Protein AF-A0AAW2KNX6-F1 (afdb_monomer)

pLDDT: mean 82.6, std 8.26, range [53.38, 92.81]

Secondary structure (DSSP, 8-state):
-HHHHHHHHHHHHHHHHHHHHHHHHHHHHHHHHHHHHHHHHHTS---HHHHHHHHHHHHHHHHHHHHHHHHHHHHHSSSHHHHHHHHHHHHHHHHHHHTT-

Organism: Sesamum radiatum (NCBI:txid300843)

Mean predicted aligned error: 11.6 Å

Sequence (101 aa):
MQGFYVFALTLCSLLWLYAANEAFEKIASYGLQPNMILYLIREYNFTAASGTSTLFIWGAISNFMPIFGAFLSDSYFGRFLVIAVATLTTLMVRLSSLSHL

Structure (mmCIF, N/CA/C/O backbone):
data_AF-A0AAW2KNX6-F1
#
_entry.id   AF-A0AAW2KNX6-F1
#
loop_
_atom_site.group_PDB
_atom_site.id
_atom_site.type_symbol
_atom_site.label_atom_id
_atom_site.label_alt_id
_atom_site.label_comp_id
_atom_site.label_asym_id
_atom_site.label_entity_id
_atom_site.label_seq_id
_atom_site.pdbx_PDB_ins_code
_atom_site.Cartn_x
_atom_site.Cartn_y
_atom_site.Cartn_z
_atom_site.occupancy
_atom_site.B_iso_or_equiv
_atom_site.auth_seq_id
_atom_site.auth_comp_id
_atom_site.auth_asym_id
_atom_site.auth_atom_id
_atom_site.pdbx_PDB_model_num
ATOM 1 N N . MET A 1 1 ? 37.491 2.346 -13.880 1.00 60.81 1 MET A N 1
ATOM 2 C CA . MET A 1 1 ? 37.232 2.757 -12.481 1.00 60.81 1 MET A CA 1
ATOM 3 C C . MET A 1 1 ? 35.933 3.557 -12.322 1.00 60.81 1 MET A C 1
ATOM 5 O O . MET A 1 1 ? 35.157 3.197 -11.457 1.00 60.81 1 MET A O 1
ATOM 9 N N . GLN A 1 2 ? 35.631 4.578 -13.141 1.00 61.97 2 GLN A N 1
ATOM 10 C CA . GLN A 1 2 ? 34.426 5.427 -12.974 1.00 61.97 2 GLN A CA 1
ATOM 11 C C . GLN A 1 2 ? 33.069 4.715 -13.182 1.00 61.97 2 GLN A C 1
ATOM 13 O O . GLN A 1 2 ? 32.134 4.972 -12.433 1.00 61.97 2 GLN A O 1
ATOM 18 N N . GLY A 1 3 ? 32.956 3.781 -14.136 1.00 71.69 3 GLY A N 1
ATOM 19 C CA . GLY A 1 3 ? 31.686 3.085 -14.414 1.00 71.69 3 GLY A CA 1
ATOM 20 C C . GLY A 1 3 ? 31.159 2.218 -13.259 1.00 71.69 3 GLY A C 1
ATOM 21 O O . GLY A 1 3 ? 29.953 2.120 -13.066 1.00 71.69 3 GLY A O 1
ATOM 22 N N . PHE A 1 4 ? 32.053 1.654 -12.440 1.00 77.94 4 PHE A N 1
ATOM 23 C CA . PHE A 1 4 ? 31.670 0.852 -11.273 1.00 77.94 4 PHE A CA 1
ATOM 24 C C . PHE A 1 4 ? 31.037 1.712 -10.167 1.00 77.94 4 PHE A C 1
ATOM 26 O O . PHE A 1 4 ? 30.044 1.309 -9.571 1.00 77.94 4 PHE A O 1
ATOM 33 N N . TYR A 1 5 ? 31.543 2.932 -9.946 1.00 77.38 5 TYR A N 1
ATOM 34 C CA . TYR A 1 5 ? 30.963 3.865 -8.973 1.00 77.38 5 TYR A CA 1
ATOM 35 C C . TYR A 1 5 ? 29.588 4.389 -9.407 1.00 77.38 5 TYR A C 1
ATOM 37 O O . TYR A 1 5 ? 28.697 4.503 -8.571 1.00 77.38 5 TYR A O 1
ATOM 45 N N . VAL A 1 6 ? 29.383 4.658 -10.703 1.00 78.38 6 VAL A N 1
ATOM 46 C CA . VAL A 1 6 ? 28.077 5.095 -11.239 1.00 78.38 6 VAL A CA 1
ATOM 47 C C . VAL A 1 6 ? 27.023 3.987 -11.109 1.00 78.38 6 VAL A C 1
ATOM 49 O O . VAL A 1 6 ? 25.886 4.250 -10.715 1.00 78.38 6 VAL A O 1
ATOM 52 N N . PHE A 1 7 ? 27.402 2.733 -11.366 1.00 77.81 7 PHE 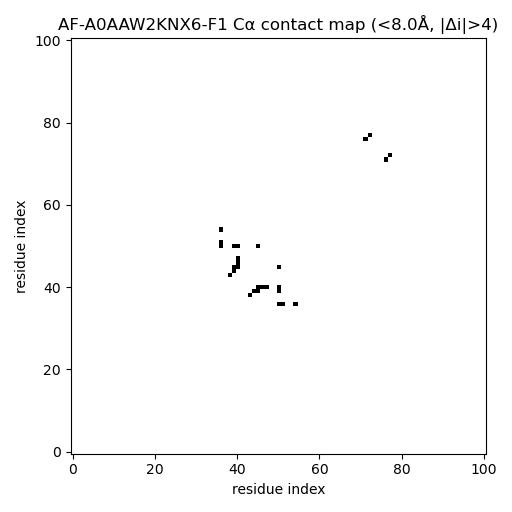A N 1
ATOM 53 C CA . PHE A 1 7 ? 26.526 1.578 -11.156 1.00 77.81 7 PHE A CA 1
ATOM 54 C C . PHE A 1 7 ? 26.222 1.338 -9.664 1.00 77.81 7 PHE A C 1
ATOM 56 O O . PHE A 1 7 ? 25.076 1.114 -9.286 1.00 77.81 7 PHE A O 1
ATOM 63 N N . ALA A 1 8 ? 27.220 1.471 -8.785 1.00 78.62 8 ALA A N 1
ATOM 64 C CA . ALA A 1 8 ? 27.019 1.336 -7.341 1.00 78.62 8 ALA A CA 1
ATOM 65 C C . ALA A 1 8 ? 26.112 2.439 -6.754 1.00 78.62 8 ALA A C 1
ATOM 67 O O . ALA A 1 8 ? 25.251 2.152 -5.923 1.00 78.62 8 ALA A O 1
ATOM 68 N N . LEU A 1 9 ? 26.256 3.691 -7.205 1.00 77.94 9 LEU A N 1
ATOM 69 C CA . LEU A 1 9 ? 25.411 4.815 -6.774 1.00 77.94 9 LEU A CA 1
ATOM 70 C C . LEU A 1 9 ? 23.953 4.662 -7.222 1.00 77.94 9 LEU A C 1
ATOM 72 O O . LEU A 1 9 ? 23.047 4.946 -6.442 1.00 77.94 9 LEU A O 1
ATOM 76 N N . THR A 1 10 ? 23.723 4.188 -8.449 1.00 80.19 10 THR A N 1
ATOM 77 C CA . THR A 1 10 ? 22.365 3.952 -8.972 1.00 80.19 10 THR A CA 1
ATOM 78 C C . THR A 1 10 ? 21.666 2.783 -8.280 1.00 80.19 10 THR A C 1
ATOM 80 O O . THR A 1 10 ? 20.471 2.860 -8.011 1.00 80.19 10 THR A O 1
ATOM 83 N N . LEU A 1 11 ? 22.390 1.727 -7.903 1.00 86.25 11 LEU A N 1
ATOM 84 C CA . LEU A 1 11 ? 21.820 0.653 -7.084 1.00 86.25 11 LEU A CA 1
ATOM 85 C C . LEU A 1 11 ? 21.507 1.109 -5.652 1.00 86.25 11 LEU A C 1
ATOM 87 O O . LEU A 1 11 ? 20.470 0.739 -5.106 1.00 86.25 11 LEU A O 1
ATOM 91 N N . CYS A 1 12 ? 22.370 1.933 -5.053 1.00 82.75 12 CYS A N 1
ATOM 92 C CA . CYS A 1 12 ? 22.157 2.472 -3.709 1.00 82.75 12 CYS A CA 1
ATOM 93 C C . CYS A 1 12 ? 20.908 3.371 -3.638 1.00 82.75 12 CYS A C 1
ATOM 95 O O . CYS A 1 12 ? 20.1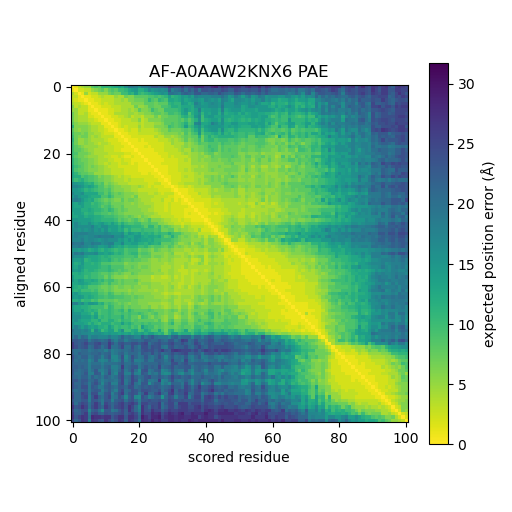10 3.244 -2.708 1.00 82.75 12 CYS A O 1
ATOM 97 N N . SER A 1 13 ? 20.683 4.226 -4.645 1.00 83.25 13 SER A N 1
ATOM 98 C CA . SER A 1 13 ? 19.477 5.064 -4.698 1.00 83.25 13 SER A CA 1
ATOM 99 C C . SER A 1 13 ? 18.198 4.241 -4.883 1.00 83.25 13 SER A C 1
ATOM 101 O O . SER A 1 13 ? 17.192 4.534 -4.239 1.00 83.25 13 SER A O 1
ATOM 103 N N . LEU A 1 14 ? 18.231 3.177 -5.690 1.00 87.06 14 LEU A N 1
ATOM 104 C CA . LEU A 1 14 ? 17.091 2.267 -5.852 1.00 87.06 14 LEU A CA 1
ATOM 105 C C . LEU A 1 14 ? 16.786 1.477 -4.573 1.00 87.06 14 LEU A C 1
ATOM 107 O O . LEU A 1 14 ? 15.620 1.343 -4.204 1.00 87.06 14 LEU A O 1
ATOM 111 N N . LEU A 1 15 ? 17.819 1.006 -3.869 1.00 88.44 15 LEU A N 1
ATOM 112 C CA . LEU A 1 15 ? 17.665 0.326 -2.580 1.00 88.44 15 LEU A CA 1
ATOM 113 C C . LEU A 1 15 ? 17.019 1.236 -1.532 1.00 88.44 15 LEU A C 1
ATOM 115 O O . LEU A 1 15 ? 16.127 0.795 -0.807 1.00 88.44 15 LEU A O 1
ATOM 119 N N . TRP A 1 16 ? 17.421 2.510 -1.481 1.00 89.06 16 TRP A N 1
ATOM 120 C CA . TRP A 1 16 ? 16.815 3.486 -0.576 1.00 89.06 16 TRP A CA 1
ATOM 121 C C . TRP A 1 16 ? 15.329 3.702 -0.877 1.00 89.06 16 TRP A C 1
ATOM 123 O O . TRP A 1 16 ? 14.506 3.695 0.037 1.00 89.06 16 TRP A O 1
ATOM 133 N N . LEU A 1 17 ? 14.973 3.855 -2.155 1.00 89.06 17 LEU A N 1
ATOM 134 C CA . LEU A 1 17 ? 13.580 4.039 -2.571 1.00 89.06 17 LEU A CA 1
ATOM 135 C C . LEU A 1 17 ? 12.718 2.817 -2.241 1.00 89.06 17 LEU A C 1
ATOM 137 O O . LEU A 1 17 ? 11.604 2.978 -1.745 1.00 89.06 17 LEU A O 1
ATOM 141 N N . TYR A 1 18 ? 13.242 1.611 -2.461 1.00 90.88 18 TYR A N 1
ATOM 142 C CA . TYR A 1 18 ? 12.545 0.372 -2.123 1.00 90.88 18 TYR A CA 1
ATOM 143 C C . TYR A 1 18 ? 12.284 0.265 -0.614 1.00 90.88 18 TYR A C 1
ATOM 145 O O . TYR A 1 18 ? 11.144 0.062 -0.195 1.00 90.88 18 TYR A O 1
ATOM 153 N N . ALA A 1 19 ? 13.317 0.481 0.206 1.00 90.94 19 ALA A N 1
ATOM 154 C CA . ALA A 1 19 ? 13.194 0.415 1.660 1.00 90.94 19 ALA A CA 1
ATOM 155 C C . ALA A 1 19 ? 12.244 1.491 2.212 1.00 90.94 19 ALA A C 1
ATOM 157 O O . ALA A 1 19 ? 11.448 1.214 3.110 1.00 90.94 19 ALA A O 1
ATOM 158 N N . ALA A 1 20 ? 12.289 2.709 1.660 1.00 92.44 20 ALA A N 1
ATOM 159 C CA . ALA A 1 20 ? 11.366 3.776 2.026 1.00 92.44 20 ALA A CA 1
ATOM 160 C C . ALA A 1 20 ? 9.916 3.405 1.680 1.00 92.44 20 ALA A C 1
ATOM 162 O O . ALA A 1 20 ? 9.037 3.561 2.525 1.00 92.44 20 ALA A O 1
ATOM 163 N N . ASN A 1 21 ? 9.666 2.869 0.481 1.00 92.81 21 ASN A N 1
ATOM 164 C CA . ASN A 1 21 ? 8.331 2.428 0.076 1.00 92.81 21 ASN A CA 1
ATOM 165 C C . ASN A 1 21 ? 7.782 1.341 1.011 1.00 92.81 21 ASN A C 1
ATOM 167 O O . ASN A 1 21 ? 6.666 1.467 1.513 1.00 92.81 21 ASN A O 1
ATOM 171 N N . GLU A 1 22 ? 8.586 0.317 1.304 1.00 92.44 22 GLU A N 1
ATOM 172 C CA . GLU A 1 22 ? 8.195 -0.767 2.210 1.00 92.44 22 GLU A CA 1
ATOM 173 C C . GLU A 1 22 ? 7.910 -0.251 3.634 1.00 92.44 22 GLU A C 1
ATOM 175 O O . GLU A 1 22 ? 6.968 -0.695 4.295 1.00 92.44 22 GLU A O 1
ATOM 180 N N . ALA A 1 23 ? 8.688 0.725 4.113 1.00 92.06 23 ALA A N 1
ATOM 181 C CA . ALA A 1 23 ? 8.444 1.364 5.402 1.00 92.06 23 ALA A CA 1
ATOM 182 C C . ALA A 1 23 ? 7.130 2.162 5.412 1.00 92.06 23 ALA A C 1
ATOM 184 O O . ALA A 1 23 ? 6.345 2.024 6.351 1.00 92.06 23 ALA A O 1
ATOM 185 N N . PHE A 1 24 ? 6.857 2.962 4.377 1.00 90.06 24 PHE A N 1
ATOM 186 C CA . PHE A 1 24 ? 5.620 3.744 4.276 1.00 90.06 24 PHE A CA 1
ATOM 187 C C . PHE A 1 24 ? 4.374 2.861 4.229 1.00 90.06 24 PHE A C 1
ATOM 189 O O . PHE A 1 24 ? 3.402 3.149 4.929 1.00 90.06 24 PHE A O 1
ATOM 196 N N . GLU A 1 25 ? 4.417 1.772 3.463 1.00 89.19 25 GLU A N 1
ATOM 197 C CA . GLU A 1 25 ? 3.317 0.809 3.379 1.00 89.19 25 GLU A CA 1
ATOM 198 C C . GLU A 1 25 ? 2.992 0.205 4.756 1.00 89.19 25 GLU A C 1
ATOM 200 O O . GLU A 1 25 ? 1.830 0.169 5.180 1.00 89.19 25 GLU A O 1
ATOM 205 N N . LYS A 1 26 ? 4.029 -0.191 5.506 1.00 88.88 26 LYS A N 1
ATOM 206 C CA . LYS A 1 26 ? 3.876 -0.729 6.865 1.00 88.88 26 LYS A CA 1
ATOM 207 C C . LYS A 1 26 ? 3.330 0.322 7.829 1.00 88.88 26 LYS A C 1
ATOM 209 O O . LYS A 1 26 ? 2.374 0.042 8.549 1.00 88.88 26 LYS A O 1
ATOM 214 N N . ILE A 1 27 ? 3.889 1.534 7.834 1.00 90.44 27 ILE A N 1
ATOM 215 C CA . ILE A 1 27 ? 3.463 2.619 8.736 1.00 90.44 27 ILE A CA 1
ATOM 216 C C . ILE A 1 27 ? 1.995 2.988 8.492 1.00 90.44 27 ILE A C 1
ATOM 218 O O . ILE A 1 27 ? 1.228 3.107 9.451 1.00 90.44 27 ILE A O 1
ATOM 222 N N . ALA A 1 28 ? 1.588 3.124 7.229 1.00 85.88 28 ALA A N 1
ATOM 223 C CA . ALA A 1 28 ? 0.204 3.419 6.874 1.00 85.88 28 ALA A CA 1
ATOM 224 C C . ALA A 1 28 ? -0.747 2.316 7.363 1.00 85.88 28 ALA A C 1
ATOM 226 O O . ALA A 1 28 ? -1.774 2.612 7.974 1.00 85.88 28 ALA A O 1
ATOM 227 N N . SER A 1 29 ? -0.373 1.049 7.172 1.00 84.62 29 SER A N 1
ATOM 228 C CA . SER A 1 29 ? -1.189 -0.101 7.576 1.00 84.62 29 SER A CA 1
ATOM 229 C C . SER A 1 29 ? -1.343 -0.204 9.099 1.00 84.62 29 SER A C 1
ATOM 231 O O . SER A 1 29 ? -2.463 -0.310 9.606 1.00 84.62 29 SER A O 1
ATOM 233 N N . TYR A 1 30 ? -0.238 -0.101 9.847 1.00 87.44 30 TYR A N 1
ATOM 234 C CA . TYR A 1 30 ? -0.260 -0.173 11.312 1.00 87.44 30 TYR A CA 1
ATOM 235 C C . TYR A 1 30 ? -0.950 1.032 11.960 1.00 87.44 30 TYR A C 1
ATOM 237 O O . TYR A 1 30 ? -1.589 0.875 12.999 1.00 87.44 30 TYR A O 1
ATOM 245 N N . GLY A 1 31 ? -0.847 2.224 11.366 1.00 85.50 31 GLY A N 1
ATOM 246 C CA . GLY A 1 31 ? -1.511 3.428 11.867 1.00 85.50 31 GLY A CA 1
ATOM 247 C C . GLY A 1 31 ? -3.013 3.464 11.573 1.00 85.50 31 GLY A C 1
ATOM 248 O O . GLY A 1 31 ? -3.789 3.963 12.389 1.00 85.50 31 GLY A O 1
ATOM 249 N N . LEU A 1 32 ? -3.452 2.924 10.435 1.00 86.69 32 LEU A N 1
ATOM 250 C CA . LEU A 1 32 ? -4.859 2.953 10.030 1.00 86.69 32 LEU A CA 1
ATOM 251 C C . LEU A 1 32 ? -5.732 2.036 10.898 1.00 86.69 32 LEU A C 1
ATOM 253 O O . LEU A 1 32 ? -6.823 2.426 11.312 1.00 86.69 32 LEU A O 1
ATOM 257 N N . GLN A 1 33 ? -5.256 0.829 11.199 1.00 82.88 33 GLN A N 1
ATOM 258 C CA . GLN A 1 33 ? -6.059 -0.205 11.851 1.00 82.88 33 GLN A CA 1
ATOM 259 C C . GLN A 1 33 ? -6.622 0.176 13.241 1.00 82.88 33 GLN A C 1
ATOM 261 O O . GLN A 1 33 ? -7.833 0.026 13.440 1.00 82.88 33 GLN A O 1
ATOM 266 N N . PRO A 1 34 ? -5.830 0.711 14.195 1.00 83.06 34 PRO A N 1
ATOM 267 C CA . PRO A 1 34 ? -6.351 1.154 15.491 1.00 83.06 34 PRO A CA 1
ATOM 268 C C . PRO A 1 34 ? -7.185 2.443 15.393 1.00 83.06 34 PRO A C 1
ATOM 270 O O . PRO A 1 34 ? -8.122 2.633 16.169 1.00 83.06 34 PRO A O 1
ATOM 273 N N . ASN A 1 35 ? -6.895 3.319 14.428 1.00 87.19 35 ASN A N 1
ATOM 274 C CA . ASN A 1 35 ? -7.663 4.552 14.235 1.00 87.19 35 ASN A CA 1
ATOM 275 C C . ASN A 1 35 ? -9.057 4.273 13.662 1.00 87.19 35 ASN A C 1
ATOM 277 O O . ASN A 1 35 ? -10.040 4.873 14.095 1.00 87.19 35 ASN A O 1
ATOM 281 N N . MET A 1 36 ? -9.167 3.313 12.746 1.00 83.69 36 MET A N 1
ATOM 282 C CA . MET A 1 36 ? -10.437 2.934 12.135 1.00 83.69 36 MET A CA 1
ATOM 283 C C . MET A 1 36 ? -11.414 2.338 13.157 1.00 83.69 36 MET A C 1
ATOM 285 O O . MET A 1 36 ? 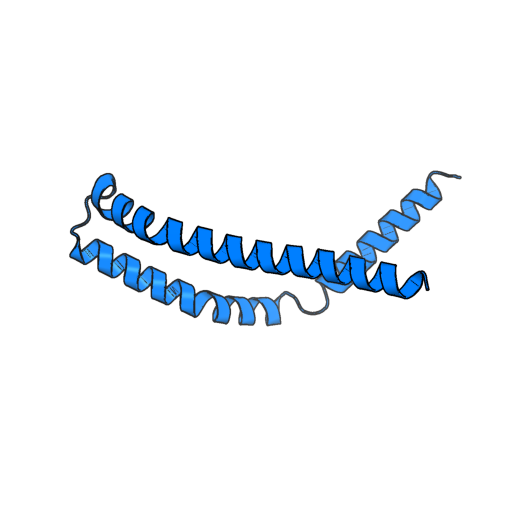-12.579 2.730 13.187 1.00 83.69 36 MET A O 1
ATOM 289 N N . ILE A 1 37 ? -10.951 1.448 14.044 1.00 85.94 37 ILE A N 1
ATOM 290 C CA . ILE A 1 37 ? -11.813 0.882 15.095 1.00 85.94 37 ILE A CA 1
ATOM 291 C C . ILE A 1 37 ? -12.257 1.934 16.108 1.00 85.94 37 ILE A C 1
ATOM 293 O O . ILE A 1 37 ? -13.416 1.939 16.524 1.00 85.94 37 ILE A O 1
ATOM 297 N N . LEU A 1 38 ? -11.364 2.859 16.466 1.00 85.75 38 LEU A N 1
ATOM 298 C CA . LEU A 1 38 ? -11.689 3.950 17.375 1.00 85.75 38 LEU A CA 1
ATOM 299 C C . LEU A 1 38 ? -12.760 4.866 16.773 1.00 85.75 38 LEU A C 1
ATOM 301 O O . LEU A 1 38 ? -13.697 5.241 17.475 1.00 85.75 38 LEU A O 1
ATOM 305 N N . TYR A 1 39 ? -12.653 5.173 15.478 1.00 86.31 39 TYR A N 1
ATOM 306 C CA . TYR A 1 39 ? -13.626 5.986 14.750 1.00 86.31 39 TYR A CA 1
ATOM 307 C C . TYR A 1 39 ? -15.000 5.304 14.651 1.00 86.31 39 TYR A C 1
ATOM 309 O O . TYR A 1 39 ? -16.025 5.925 14.929 1.00 86.31 39 TYR A O 1
ATOM 317 N N . LEU A 1 40 ? -15.028 4.003 14.341 1.00 83.75 40 LEU A N 1
ATOM 318 C CA . LEU A 1 40 ? -16.262 3.207 14.275 1.00 83.75 40 LEU A CA 1
ATOM 319 C C . LEU A 1 40 ? -17.004 3.160 15.622 1.00 83.75 40 LEU A C 1
ATOM 321 O O . LEU A 1 40 ? -18.233 3.229 15.648 1.00 83.75 40 LEU A O 1
ATOM 325 N N . ILE A 1 41 ? -16.270 3.061 16.734 1.00 86.00 41 ILE A N 1
ATOM 326 C CA . ILE A 1 41 ? -16.855 2.999 18.081 1.00 86.00 41 ILE A CA 1
ATOM 327 C C . ILE A 1 41 ? -17.282 4.390 18.572 1.00 86.00 41 ILE A C 1
ATOM 329 O O . ILE A 1 41 ? -18.370 4.527 19.126 1.00 86.00 41 ILE A O 1
ATOM 333 N N . ARG A 1 42 ? -16.438 5.419 18.401 1.00 83.44 42 ARG A N 1
ATOM 334 C CA . ARG A 1 42 ? -16.676 6.755 18.978 1.00 83.44 42 ARG A CA 1
ATOM 335 C C . ARG A 1 42 ? -17.599 7.634 18.145 1.00 83.44 42 ARG A C 1
ATOM 337 O O . ARG A 1 42 ? -18.493 8.253 18.706 1.00 83.44 42 ARG A O 1
ATOM 344 N N . GLU A 1 43 ? -17.377 7.697 16.837 1.00 82.56 43 GLU A N 1
ATOM 345 C CA . GLU A 1 43 ? -18.106 8.615 15.955 1.00 82.56 43 GLU A CA 1
ATOM 346 C C . GLU A 1 43 ? -19.375 7.944 15.415 1.00 82.56 43 GLU A C 1
ATOM 348 O O . GLU A 1 43 ? -20.472 8.496 15.462 1.00 82.56 43 GLU A O 1
ATOM 353 N N . TYR A 1 44 ? -19.239 6.693 14.968 1.00 79.50 44 TYR A N 1
ATOM 354 C CA . TYR A 1 44 ? -20.333 5.918 14.377 1.00 79.50 44 TYR A CA 1
ATOM 355 C C . TYR A 1 44 ? -21.217 5.196 15.407 1.00 79.50 44 TYR A C 1
ATOM 357 O O . TYR A 1 44 ? -22.211 4.580 15.025 1.00 79.50 44 TYR A O 1
ATOM 365 N N . ASN A 1 45 ? -20.876 5.274 16.702 1.00 82.06 45 ASN A N 1
ATOM 366 C CA . ASN A 1 45 ? -21.608 4.655 17.816 1.00 82.06 45 ASN A CA 1
ATOM 367 C C . ASN A 1 45 ? -21.895 3.150 17.619 1.00 82.06 45 ASN A C 1
ATOM 369 O O . ASN A 1 45 ? -22.896 2.624 18.113 1.00 82.06 45 ASN A O 1
ATOM 373 N N . PHE A 1 46 ? -21.025 2.422 16.910 1.00 81.50 46 PHE A N 1
ATOM 374 C CA . PHE A 1 46 ? -21.175 0.975 16.788 1.00 81.50 46 PHE A CA 1
ATOM 375 C C . PHE A 1 46 ? -20.819 0.262 18.097 1.00 81.50 46 PHE A C 1
ATOM 377 O O . PHE A 1 46 ? -19.838 0.584 18.768 1.00 81.50 46 PHE A O 1
ATOM 384 N N . THR A 1 47 ? -21.574 -0.790 18.430 1.00 82.44 47 THR A N 1
ATOM 385 C CA . THR A 1 47 ? -21.170 -1.757 19.459 1.00 82.44 47 THR A CA 1
ATOM 386 C C . THR A 1 47 ? -19.843 -2.404 19.062 1.00 82.44 47 THR A C 1
ATOM 388 O O . THR A 1 47 ? -19.633 -2.714 17.888 1.00 82.44 47 THR A O 1
ATOM 391 N N . ALA A 1 48 ? -18.966 -2.663 20.038 1.00 79.62 48 ALA A N 1
ATOM 392 C CA . ALA A 1 48 ? -17.648 -3.261 19.807 1.00 79.62 48 ALA A CA 1
ATOM 393 C C . ALA A 1 48 ? -17.708 -4.520 18.916 1.00 79.62 48 ALA A C 1
ATOM 395 O O . ALA A 1 48 ? -16.894 -4.661 18.011 1.00 79.62 48 ALA A O 1
ATOM 396 N N . ALA A 1 49 ? -18.729 -5.370 19.094 1.00 83.38 49 ALA A N 1
ATOM 397 C CA . ALA A 1 49 ? -18.963 -6.554 18.265 1.00 83.38 49 ALA A CA 1
ATOM 398 C C . ALA A 1 49 ? -19.182 -6.224 16.773 1.00 83.38 49 ALA A C 1
ATOM 400 O O . ALA A 1 49 ? -18.555 -6.834 15.905 1.00 83.38 49 ALA A O 1
ATOM 401 N N . SER A 1 50 ? -20.019 -5.227 16.465 1.00 83.19 50 SER A N 1
ATOM 402 C CA . SER A 1 50 ? -20.257 -4.779 15.086 1.00 83.19 50 SER A CA 1
ATOM 403 C C . SER A 1 50 ? -19.012 -4.118 14.490 1.00 83.19 50 SER A C 1
ATOM 405 O O . SER A 1 50 ? -18.656 -4.408 13.350 1.00 83.19 50 SER A O 1
ATOM 407 N N . GLY A 1 51 ? -18.283 -3.310 15.269 1.00 83.12 51 GLY A N 1
ATOM 408 C CA . GLY A 1 51 ? -17.021 -2.702 14.833 1.00 83.12 51 GLY A CA 1
ATOM 409 C C . GLY A 1 51 ? -15.968 -3.742 14.434 1.00 83.12 51 GLY A C 1
ATOM 410 O O . GLY A 1 51 ? -15.349 -3.622 13.376 1.00 83.12 51 GLY A O 1
ATOM 411 N N . THR A 1 52 ? -15.814 -4.810 15.222 1.00 84.00 52 THR A N 1
ATOM 412 C CA . THR A 1 52 ? -14.900 -5.916 14.899 1.00 84.00 52 THR A CA 1
ATOM 413 C C . THR A 1 52 ? -15.332 -6.679 13.645 1.00 84.00 52 THR A C 1
ATOM 415 O O . THR A 1 52 ? -14.477 -7.041 12.840 1.00 84.00 52 THR A O 1
ATOM 418 N N . SER A 1 53 ? -16.637 -6.880 13.427 1.00 87.31 53 SER A N 1
ATOM 419 C CA . SER A 1 53 ? -17.129 -7.523 12.198 1.00 87.31 53 SER A CA 1
ATOM 420 C C . SER A 1 53 ? -16.808 -6.706 10.937 1.00 87.31 53 SER A C 1
ATOM 422 O O . SER A 1 53 ? -16.361 -7.265 9.937 1.00 87.31 53 SER A O 1
ATOM 424 N N . THR A 1 54 ? -16.909 -5.375 11.008 1.00 86.06 54 THR A N 1
ATOM 425 C CA . THR A 1 54 ? -16.514 -4.475 9.914 1.00 86.06 54 THR A CA 1
ATOM 426 C C . THR A 1 54 ? -15.006 -4.508 9.667 1.00 86.06 54 THR A C 1
ATOM 428 O O . THR A 1 54 ? -14.585 -4.580 8.515 1.00 86.06 54 THR A O 1
ATOM 431 N N . LEU A 1 55 ? -14.176 -4.524 10.720 1.00 87.38 55 LEU A N 1
ATOM 432 C CA . LEU A 1 55 ? -12.724 -4.711 10.568 1.00 87.38 55 LEU A CA 1
ATOM 433 C C . LEU A 1 55 ? -12.371 -6.058 9.930 1.00 87.38 55 LEU A C 1
ATOM 435 O O . LEU A 1 55 ? -11.411 -6.143 9.168 1.00 87.38 55 LEU A O 1
ATOM 439 N N . PHE A 1 56 ? -13.119 -7.113 10.255 1.00 88.31 56 PHE A N 1
ATOM 440 C CA . PHE A 1 56 ? -12.910 -8.434 9.674 1.00 88.31 56 PHE A CA 1
ATOM 441 C C . PHE A 1 56 ? -13.208 -8.426 8.170 1.00 88.31 56 PHE A C 1
ATOM 443 O O . PHE A 1 56 ? -12.400 -8.916 7.383 1.00 88.31 56 PHE A O 1
ATOM 450 N N . ILE A 1 57 ? -14.315 -7.797 7.758 1.00 89.19 57 ILE A N 1
ATOM 451 C CA . ILE A 1 57 ? -14.650 -7.603 6.339 1.00 89.19 57 I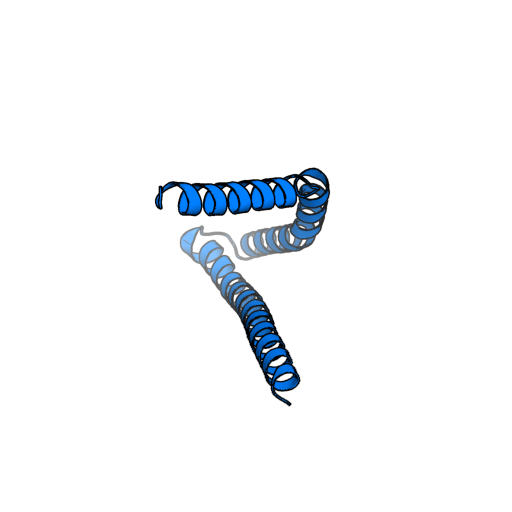LE A CA 1
ATOM 452 C C . ILE A 1 57 ? -13.596 -6.729 5.649 1.00 89.19 57 ILE A C 1
ATOM 454 O O . ILE A 1 57 ? -13.158 -7.064 4.552 1.00 89.19 57 ILE A O 1
ATOM 458 N N . TRP A 1 58 ? -13.138 -5.655 6.298 1.00 87.00 58 TRP A N 1
ATOM 459 C CA . TRP A 1 58 ? -12.044 -4.823 5.794 1.00 87.00 58 TRP A CA 1
AT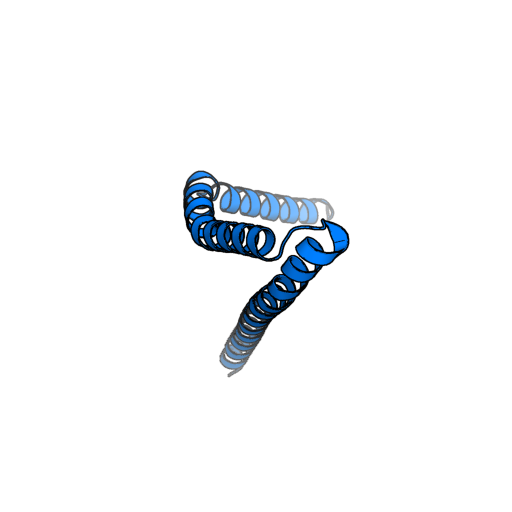OM 460 C C . TRP A 1 58 ? -10.779 -5.650 5.543 1.00 87.00 58 TRP A C 1
ATOM 462 O O . TRP A 1 58 ? -10.227 -5.610 4.448 1.00 87.00 58 TRP A O 1
ATOM 472 N N . GLY A 1 59 ? -10.365 -6.464 6.519 1.00 87.75 59 GLY A N 1
ATOM 473 C CA . GLY A 1 59 ? -9.231 -7.376 6.378 1.00 87.75 59 GLY A CA 1
ATOM 474 C C . GLY A 1 59 ? -9.425 -8.385 5.245 1.00 87.75 59 GLY A C 1
ATOM 475 O O . GLY A 1 59 ? -8.499 -8.608 4.466 1.00 87.75 59 GLY A O 1
ATOM 476 N N . ALA A 1 60 ? -10.625 -8.951 5.093 1.00 90.69 60 ALA A N 1
ATOM 477 C CA . ALA A 1 60 ? -10.941 -9.836 3.975 1.00 90.69 60 ALA A CA 1
ATOM 478 C C . ALA A 1 60 ? -10.782 -9.110 2.627 1.00 90.69 60 ALA A C 1
ATOM 480 O O . ALA A 1 60 ? -10.077 -9.605 1.748 1.00 90.69 60 ALA A O 1
ATOM 481 N N . ILE A 1 61 ? -11.350 -7.907 2.481 1.00 90.44 61 ILE A N 1
ATOM 482 C CA . ILE A 1 61 ? -11.234 -7.093 1.263 1.00 90.44 61 ILE A CA 1
ATOM 483 C C . ILE A 1 61 ? -9.770 -6.756 0.971 1.00 90.44 61 ILE A C 1
ATOM 485 O O . ILE A 1 61 ? -9.344 -6.937 -0.164 1.00 90.44 61 ILE A O 1
ATOM 489 N N . SER A 1 62 ? -8.975 -6.334 1.961 1.00 88.81 62 SER A N 1
ATOM 490 C CA . SER A 1 62 ? -7.549 -6.030 1.760 1.00 88.81 62 SER A CA 1
ATOM 491 C C . SER A 1 62 ? -6.747 -7.229 1.238 1.00 88.81 62 SER A C 1
ATOM 493 O O . SER A 1 62 ? -5.825 -7.032 0.453 1.00 88.81 62 SER A O 1
ATOM 495 N N . ASN A 1 63 ? -7.114 -8.462 1.611 1.00 88.94 63 ASN A N 1
ATOM 496 C CA . ASN A 1 63 ? -6.488 -9.682 1.085 1.00 88.94 63 ASN A CA 1
ATOM 497 C C . ASN A 1 63 ? -6.981 -10.051 -0.328 1.00 88.94 63 ASN A C 1
ATOM 499 O O . ASN A 1 63 ? -6.207 -10.566 -1.132 1.00 88.94 63 ASN A O 1
ATOM 503 N N . PHE A 1 64 ? -8.247 -9.777 -0.661 1.00 92.38 64 PHE A N 1
ATOM 504 C CA . PHE A 1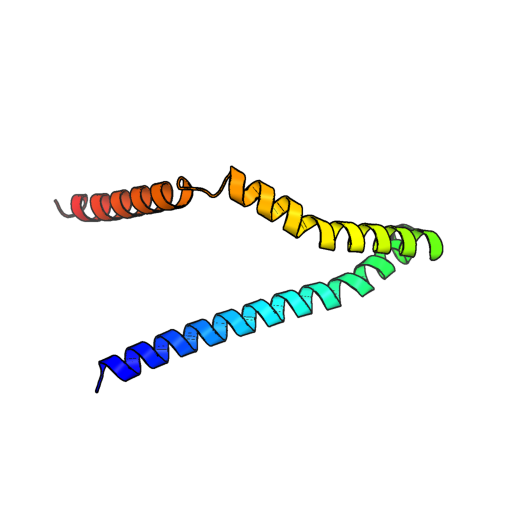 64 ? -8.796 -10.020 -2.004 1.00 92.38 64 PHE A CA 1
ATOM 505 C C . PHE A 1 64 ? -8.412 -8.941 -3.027 1.00 92.38 64 PHE A C 1
ATOM 507 O O . PHE A 1 64 ? -8.288 -9.233 -4.218 1.00 92.38 64 PHE A O 1
ATOM 514 N N . MET A 1 65 ? -8.198 -7.705 -2.573 1.00 91.31 65 MET A N 1
ATOM 515 C CA . MET A 1 65 ? -7.847 -6.546 -3.394 1.00 91.31 65 MET A CA 1
ATOM 516 C C . MET A 1 65 ? -6.665 -6.804 -4.347 1.00 91.31 65 MET A C 1
ATOM 518 O O . MET A 1 65 ? -6.814 -6.490 -5.526 1.00 91.31 65 MET A O 1
ATOM 522 N N . PRO A 1 66 ? -5.524 -7.396 -3.932 1.00 88.00 66 PRO A N 1
ATOM 523 C CA . PRO A 1 66 ? -4.420 -7.679 -4.852 1.00 88.00 66 PRO A CA 1
ATOM 524 C C . PRO A 1 66 ? -4.771 -8.702 -5.938 1.00 88.00 66 PRO A C 1
ATOM 526 O O . PRO A 1 66 ? -4.294 -8.558 -7.058 1.00 88.00 66 PRO A O 1
ATOM 529 N N . ILE A 1 67 ? -5.637 -9.686 -5.668 1.00 91.69 67 ILE A N 1
ATOM 530 C CA . ILE A 1 67 ? -6.094 -10.649 -6.690 1.00 91.69 67 ILE A CA 1
ATOM 531 C C . ILE A 1 67 ? -6.943 -9.927 -7.740 1.00 91.69 67 ILE A C 1
ATOM 533 O O . ILE A 1 67 ? -6.741 -10.090 -8.943 1.00 91.69 67 ILE A O 1
ATOM 537 N N . PHE A 1 68 ? -7.868 -9.083 -7.283 1.00 88.88 68 PHE A N 1
ATOM 538 C CA . PHE A 1 68 ? -8.691 -8.268 -8.170 1.00 88.88 68 PHE A CA 1
ATOM 539 C C . PHE A 1 68 ? -7.848 -7.255 -8.960 1.00 88.88 68 PHE A C 1
ATOM 541 O O . PHE A 1 68 ? -8.042 -7.078 -10.161 1.00 88.88 68 PHE A O 1
ATOM 548 N N . GLY A 1 69 ? -6.868 -6.630 -8.305 1.00 85.19 69 GLY A N 1
ATOM 549 C CA . GLY A 1 69 ? -5.916 -5.710 -8.918 1.00 85.19 69 GLY A CA 1
ATOM 550 C C . GLY A 1 69 ? -5.015 -6.386 -9.950 1.00 85.19 69 GLY A C 1
ATOM 551 O O . GLY A 1 69 ? -4.777 -5.803 -11.003 1.00 85.19 69 GLY A O 1
ATOM 552 N N . ALA A 1 70 ? -4.574 -7.622 -9.701 1.00 86.62 70 ALA A N 1
ATOM 553 C CA . ALA A 1 70 ? -3.815 -8.416 -10.664 1.00 86.62 70 ALA A CA 1
ATOM 554 C C . ALA A 1 70 ? -4.656 -8.727 -11.908 1.00 86.62 70 ALA A C 1
ATOM 556 O O . ALA A 1 70 ? -4.216 -8.460 -13.021 1.00 86.62 70 ALA A O 1
ATOM 557 N N . PHE A 1 71 ? -5.903 -9.169 -11.730 1.00 87.12 71 PHE A N 1
ATOM 558 C CA . PHE A 1 71 ? -6.826 -9.406 -12.844 1.00 87.12 71 PHE A CA 1
ATOM 559 C C . PHE A 1 71 ? -7.101 -8.134 -13.665 1.00 87.12 71 PHE A C 1
ATOM 561 O O . PHE A 1 71 ? -7.126 -8.158 -14.900 1.00 87.12 71 PHE A O 1
ATOM 568 N N . LEU A 1 72 ? -7.277 -7.002 -12.977 1.00 83.56 72 LEU A N 1
ATOM 569 C CA . LEU A 1 72 ? -7.470 -5.707 -13.620 1.00 83.56 72 LEU A CA 1
ATOM 570 C C . LEU A 1 72 ? -6.203 -5.255 -14.361 1.00 83.56 72 LEU A C 1
ATOM 572 O O . LEU A 1 72 ? -6.304 -4.774 -15.486 1.00 83.56 72 LEU A O 1
ATOM 576 N N . SER A 1 73 ? -5.021 -5.447 -13.773 1.00 80.19 73 SER A N 1
ATOM 577 C CA . SER A 1 73 ? -3.726 -5.142 -14.390 1.00 80.19 73 SER A CA 1
ATOM 578 C C . SER A 1 73 ? -3.469 -5.999 -15.629 1.00 80.19 73 SER A C 1
ATOM 580 O O . SER A 1 73 ? -3.085 -5.461 -16.666 1.00 80.19 73 SER A O 1
ATOM 582 N N . ASP A 1 74 ? -3.753 -7.298 -15.57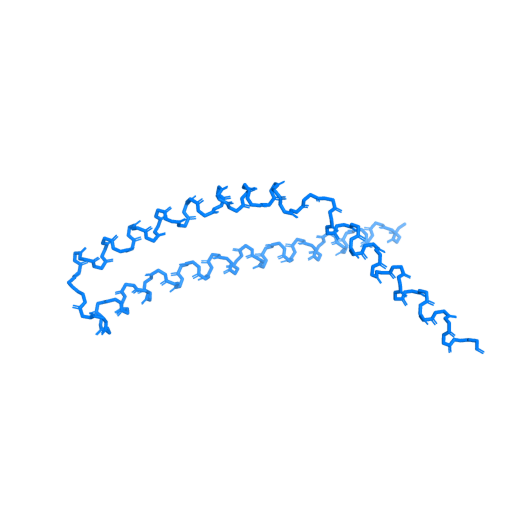2 1.00 81.69 74 ASP A N 1
ATOM 583 C CA . ASP A 1 74 ? -3.622 -8.195 -16.725 1.00 81.69 74 ASP A CA 1
ATOM 584 C C . ASP A 1 74 ? -4.567 -7.796 -17.869 1.00 81.69 74 ASP A C 1
ATOM 586 O O . ASP A 1 74 ? -4.236 -7.963 -19.043 1.00 81.69 74 ASP A O 1
ATOM 590 N N . SER A 1 75 ? -5.713 -7.190 -17.540 1.00 75.50 75 SER A N 1
ATOM 591 C CA . SER A 1 75 ? -6.688 -6.709 -18.524 1.00 75.50 75 SER A CA 1
ATOM 592 C C . SER A 1 75 ? -6.389 -5.298 -19.065 1.00 75.50 75 SER A C 1
ATOM 594 O O . SER A 1 75 ? -6.652 -5.034 -20.237 1.00 75.50 75 SER A O 1
ATOM 596 N N . TYR A 1 76 ? -5.852 -4.379 -18.247 1.00 65.38 76 TYR A N 1
ATOM 597 C CA . TYR A 1 76 ? -5.692 -2.951 -18.592 1.00 65.38 76 TYR A CA 1
ATOM 598 C C . TYR A 1 76 ? -4.242 -2.488 -18.825 1.00 65.38 76 TYR A C 1
ATOM 600 O O . TYR A 1 76 ? -4.024 -1.548 -19.590 1.00 65.38 76 TYR A O 1
ATOM 608 N N . PHE A 1 77 ? -3.241 -3.101 -18.187 1.00 61.31 77 PHE A N 1
ATOM 609 C CA . PHE A 1 77 ? -1.841 -2.639 -18.199 1.00 61.31 77 PHE A CA 1
ATOM 610 C C . PHE A 1 77 ? -0.943 -3.380 -19.206 1.00 61.31 77 PHE A C 1
ATOM 612 O O . PHE A 1 77 ? 0.268 -3.160 -19.254 1.00 61.31 77 PHE A O 1
ATOM 619 N N . GLY A 1 78 ? -1.513 -4.213 -20.078 1.00 71.94 78 GLY A N 1
ATOM 620 C CA . GLY A 1 78 ? -0.792 -4.809 -21.201 1.00 71.94 78 GLY A CA 1
ATOM 621 C C . GLY A 1 78 ? -0.570 -3.817 -22.352 1.00 71.94 78 GLY A C 1
ATOM 622 O O . GLY A 1 78 ? -1.529 -3.278 -22.894 1.00 71.94 78 GLY A O 1
ATOM 623 N N . ARG A 1 79 ? 0.696 -3.619 -22.764 1.00 63.06 79 ARG A N 1
ATOM 624 C CA . ARG A 1 79 ? 1.208 -2.937 -23.987 1.00 63.06 79 ARG A CA 1
ATOM 625 C C . ARG A 1 79 ? 0.820 -1.460 -24.213 1.00 63.06 79 ARG A C 1
ATOM 627 O O . ARG A 1 79 ? 1.650 -0.699 -24.705 1.00 63.06 79 ARG A O 1
ATOM 634 N N . PHE A 1 80 ? -0.376 -1.022 -23.833 1.00 72.25 80 PHE A N 1
ATOM 635 C CA . PHE A 1 80 ? -0.888 0.325 -24.082 1.00 72.25 80 PHE A CA 1
ATOM 636 C C . PHE A 1 80 ? -0.126 1.408 -23.327 1.00 72.25 80 PHE A C 1
ATOM 638 O O . PHE A 1 80 ? 0.208 2.421 -23.929 1.00 72.25 80 PHE A O 1
ATOM 645 N N . LEU A 1 81 ? 0.211 1.198 -22.051 1.00 73.69 81 LEU A N 1
ATOM 646 C CA . LEU A 1 81 ? 0.917 2.218 -21.269 1.00 73.69 81 LEU A CA 1
ATOM 647 C C . LEU A 1 81 ? 2.364 2.417 -21.728 1.00 73.69 81 LEU A C 1
ATOM 649 O O . LEU A 1 81 ? 2.823 3.550 -21.839 1.00 73.69 81 LEU A O 1
ATOM 653 N N . VAL A 1 82 ? 3.059 1.330 -22.076 1.00 78.38 82 VAL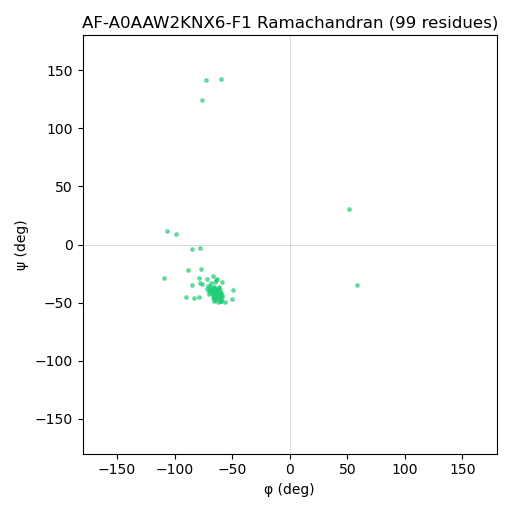 A N 1
ATOM 654 C CA . VAL A 1 82 ? 4.422 1.395 -22.627 1.00 78.38 82 VAL A CA 1
ATOM 655 C C . VAL A 1 82 ? 4.424 2.138 -23.963 1.00 78.38 82 VAL A C 1
ATOM 657 O O . VAL A 1 82 ? 5.252 3.022 -24.168 1.00 78.38 82 VAL A O 1
ATOM 660 N N . ILE A 1 83 ? 3.466 1.841 -24.849 1.00 82.06 83 ILE A N 1
ATOM 661 C CA . ILE A 1 83 ? 3.319 2.559 -26.121 1.00 82.06 83 ILE A CA 1
ATOM 662 C C . ILE A 1 83 ? 2.931 4.023 -25.876 1.00 82.06 83 ILE A C 1
ATOM 664 O O . ILE A 1 83 ? 3.528 4.906 -26.484 1.00 82.06 83 ILE A O 1
ATOM 668 N N . ALA A 1 84 ? 1.997 4.308 -24.966 1.00 83.12 84 ALA A N 1
ATOM 669 C CA . ALA A 1 84 ? 1.567 5.671 -24.659 1.00 83.12 84 ALA A CA 1
ATOM 670 C C . ALA A 1 84 ? 2.737 6.526 -24.150 1.00 83.12 84 ALA A C 1
ATOM 672 O O . ALA A 1 84 ? 2.997 7.600 -24.692 1.00 83.12 84 ALA A O 1
ATOM 673 N N . VAL A 1 85 ? 3.516 6.022 -23.192 1.00 83.75 85 VAL A N 1
ATOM 674 C CA . VAL A 1 85 ? 4.705 6.716 -22.675 1.00 83.75 85 VAL A CA 1
ATOM 6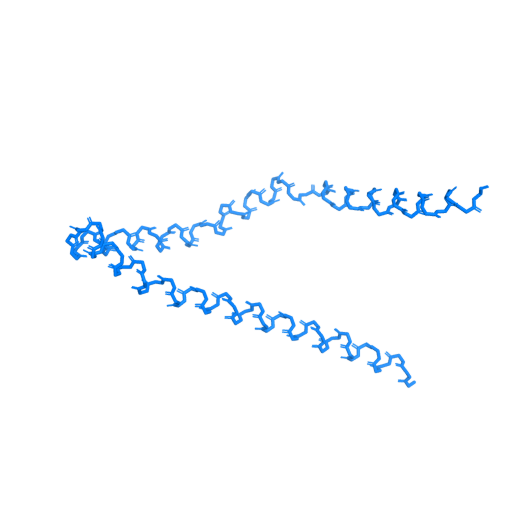75 C C . VAL A 1 85 ? 5.782 6.859 -23.756 1.00 83.75 85 VAL A C 1
ATOM 677 O O . VAL A 1 85 ? 6.363 7.937 -23.897 1.00 83.75 85 VAL A O 1
ATOM 680 N N . ALA A 1 86 ? 6.016 5.831 -24.577 1.00 86.50 86 ALA A N 1
ATOM 681 C CA . ALA A 1 86 ? 6.961 5.913 -25.693 1.00 86.50 86 ALA A CA 1
ATOM 682 C C . ALA A 1 86 ? 6.541 6.971 -26.735 1.00 86.50 86 ALA A C 1
ATOM 684 O O . ALA A 1 86 ? 7.374 7.736 -27.224 1.00 86.50 86 ALA A O 1
ATOM 685 N N . THR A 1 87 ? 5.244 7.076 -27.041 1.00 86.12 87 THR A N 1
ATOM 686 C CA . THR A 1 87 ? 4.725 8.103 -27.960 1.00 86.12 87 THR A CA 1
ATOM 687 C C . THR A 1 87 ? 4.782 9.510 -27.368 1.00 86.12 87 THR A C 1
ATOM 689 O O . THR A 1 87 ? 5.194 10.437 -28.062 1.00 86.12 87 THR A O 1
ATOM 692 N N . LEU A 1 88 ? 4.459 9.682 -26.082 1.00 88.94 88 LEU A N 1
ATOM 693 C CA . LEU A 1 88 ? 4.529 10.976 -25.396 1.00 88.94 88 LEU A CA 1
ATOM 694 C C . LEU A 1 88 ? 5.968 11.487 -25.283 1.00 88.94 88 LEU A C 1
ATOM 696 O O . LEU A 1 88 ? 6.232 12.651 -25.573 1.00 88.94 88 LEU A O 1
ATOM 700 N N . THR A 1 89 ? 6.912 10.620 -24.915 1.00 86.50 89 THR A N 1
ATOM 701 C CA . THR A 1 89 ? 8.338 10.982 -24.839 1.00 86.50 89 THR A CA 1
ATOM 702 C C . THR A 1 89 ? 8.893 11.364 -26.212 1.00 86.50 89 THR A C 1
ATOM 704 O O . THR A 1 89 ? 9.541 12.401 -26.341 1.00 86.50 89 THR A O 1
ATOM 707 N N . THR A 1 90 ? 8.563 10.601 -27.259 1.00 87.94 90 THR A N 1
ATOM 708 C CA . THR A 1 90 ? 8.958 10.918 -28.642 1.00 87.94 90 THR A CA 1
ATOM 709 C C . THR A 1 90 ? 8.366 12.250 -29.117 1.00 87.94 90 THR A C 1
ATOM 711 O O . THR A 1 90 ? 9.067 13.046 -29.743 1.00 87.94 90 THR A O 1
ATOM 714 N N . LEU A 1 91 ? 7.102 12.534 -28.788 1.00 88.06 91 LEU A N 1
ATOM 715 C CA . LEU A 1 91 ? 6.435 13.793 -29.132 1.00 88.06 91 LEU A CA 1
ATOM 716 C C . LEU A 1 91 ? 7.086 14.998 -28.437 1.00 88.06 91 LEU A C 1
ATOM 718 O O . LEU A 1 91 ? 7.363 16.002 -29.092 1.00 88.06 91 LEU A O 1
ATOM 722 N N . MET A 1 92 ? 7.384 14.888 -27.140 1.00 86.25 92 MET A N 1
ATOM 723 C CA . MET A 1 92 ? 8.033 15.954 -26.365 1.00 86.25 92 MET A CA 1
ATOM 724 C C . MET A 1 92 ? 9.440 16.271 -26.884 1.00 86.25 92 MET A C 1
ATOM 726 O O . MET A 1 92 ? 9.790 17.438 -27.050 1.00 86.25 92 MET A O 1
ATOM 730 N N . VAL A 1 93 ? 10.226 15.240 -27.209 1.00 87.75 93 VAL A N 1
ATOM 731 C CA . VAL A 1 93 ? 11.567 15.397 -27.801 1.00 87.75 93 VAL A CA 1
ATOM 732 C C . VAL A 1 93 ? 11.496 16.016 -29.201 1.00 87.75 93 VAL A C 1
ATOM 734 O O . VAL A 1 93 ? 12.348 16.819 -29.578 1.00 87.75 93 VAL A O 1
ATOM 737 N N . ARG A 1 94 ? 10.473 15.679 -29.994 1.00 80.25 94 ARG A N 1
ATOM 738 C CA . ARG A 1 94 ? 10.294 16.271 -31.326 1.00 80.25 94 ARG A CA 1
ATOM 739 C C . ARG A 1 94 ? 9.875 17.743 -31.253 1.00 80.25 94 ARG A C 1
ATOM 741 O O . ARG A 1 94 ? 10.322 18.528 -32.083 1.00 80.25 94 ARG A O 1
ATOM 748 N N . LEU A 1 95 ? 9.065 18.118 -30.263 1.00 77.31 95 LEU A N 1
ATOM 749 C CA . LEU A 1 95 ? 8.639 19.500 -30.015 1.00 77.31 95 LEU A CA 1
ATOM 750 C C . LEU A 1 95 ? 9.800 20.401 -29.576 1.00 77.31 95 LEU A C 1
ATOM 752 O O . LEU A 1 95 ? 9.927 21.505 -30.100 1.00 77.31 95 LEU A O 1
ATOM 756 N N . SER A 1 96 ? 10.685 19.929 -28.692 1.00 76.00 96 SER A N 1
ATOM 757 C CA . SER A 1 96 ? 11.862 20.709 -28.271 1.00 76.00 96 SER A CA 1
ATOM 758 C C . SER A 1 96 ? 12.882 20.924 -29.396 1.00 76.00 96 SER A C 1
ATOM 760 O O . SER A 1 96 ? 13.591 21.927 -29.410 1.00 76.00 96 SER A O 1
ATOM 762 N N . SER A 1 97 ? 12.936 20.017 -30.376 1.00 71.06 97 SER A N 1
ATOM 763 C CA . SER A 1 97 ? 13.771 20.174 -31.574 1.00 71.06 97 SER A CA 1
ATOM 764 C C . SER A 1 97 ? 13.182 21.140 -32.611 1.00 71.06 97 SER A C 1
ATOM 766 O O . SER A 1 97 ? 13.928 21.622 -33.460 1.00 71.06 97 SER A O 1
ATOM 768 N N . LEU A 1 98 ? 11.870 21.399 -32.582 1.00 68.88 98 LEU A N 1
ATOM 769 C CA . LEU A 1 98 ? 11.168 22.282 -33.524 1.00 68.88 98 LEU A CA 1
ATOM 770 C C . LEU A 1 98 ? 11.146 23.746 -33.067 1.00 68.88 98 LEU A C 1
ATOM 772 O O . LEU A 1 98 ? 11.006 24.624 -33.905 1.00 68.88 98 LEU A O 1
ATOM 776 N N . SER A 1 99 ? 11.324 24.020 -31.770 1.00 64.88 99 SER A N 1
ATOM 777 C CA . SER A 1 99 ? 11.433 25.385 -31.227 1.00 64.88 99 SER A CA 1
ATOM 778 C C . SER A 1 99 ? 12.805 26.043 -31.441 1.00 64.88 99 SER A C 1
ATOM 780 O O . SER A 1 99 ? 13.006 27.181 -31.029 1.00 64.88 99 SER A O 1
ATOM 782 N N . HIS A 1 100 ? 13.760 25.315 -32.026 1.00 56.06 100 HIS A N 1
ATOM 783 C CA . HIS A 1 100 ? 15.115 25.779 -32.350 1.00 56.06 100 HIS A CA 1
ATOM 784 C C . HIS A 1 100 ? 15.335 26.020 -33.862 1.00 56.06 100 HIS A C 1
ATOM 786 O O . HIS A 1 100 ? 16.476 26.219 -34.282 1.00 56.06 100 HIS A O 1
ATOM 792 N N . LEU A 1 101 ? 14.258 26.018 -34.659 1.00 53.38 101 LEU A N 1
ATOM 793 C CA . LEU A 1 101 ? 14.187 26.480 -36.054 1.00 53.38 101 LEU A CA 1
ATOM 794 C C . LEU A 1 101 ? 13.310 27.735 -36.122 1.00 53.38 101 LEU A C 1
ATOM 796 O O . LEU A 1 101 ? 13.627 28.610 -36.955 1.00 53.38 101 LEU A O 1
#

Foldseek 3Di:
DVVVVVVVVVVVVVVVVVVVVVVVVVVCVVVCLVVQLVCCCPVVVDDNVVSVVVSVVVVVCVVCVVVVVVVVCVVPVPPPVVVVVVVVVVVVVVVVVVVVD

InterPro domains:
  IPR036259 MFS transporter superfamily [G3DSA:1.20.1250.20] (10-99)

Radius of gyration: 23.11 Å; Cα contacts (8 Å, |Δi|>4): 14; chains: 1; bounding box: 59×37×56 Å

Solvent-accessible surface area (backbone atoms only — not comparable to full-atom values): 5678 Å² total; per-residue (Å²): 119,70,69,61,54,56,53,52,52,55,51,50,54,50,53,51,53,51,54,50,50,58,48,50,55,49,52,52,53,66,55,46,58,66,51,50,51,50,44,35,40,69,75,66,64,37,55,70,72,59,38,51,52,52,51,51,51,49,53,52,48,64,67,46,45,58,60,54,48,48,56,48,40,70,72,65,63,60,68,53,58,64,50,49,52,54,49,51,53,52,49,54,56,54,51,64,62,56,80,77,112